Protein AF-A0A7Y2AI64-F1 (afdb_monomer_lite)

Radius of gyration: 25.03 Å; chains: 1; bounding box: 65×33×86 Å

Structure (mmCIF, N/CA/C/O backbone):
data_AF-A0A7Y2AI64-F1
#
_entry.id   AF-A0A7Y2AI64-F1
#
loop_
_atom_site.group_PDB
_atom_site.id
_atom_site.type_symbol
_atom_site.label_atom_id
_atom_site.label_alt_id
_atom_site.label_comp_id
_atom_site.label_asym_id
_atom_site.label_entity_id
_atom_site.label_seq_id
_atom_site.pdbx_PDB_ins_code
_atom_site.Cartn_x
_atom_site.Cartn_y
_atom_site.Cartn_z
_atom_site.occupancy
_atom_site.B_iso_or_equiv
_atom_site.auth_seq_id
_atom_site.auth_comp_id
_atom_site.auth_asym_id
_atom_site.auth_atom_id
_atom_site.pdbx_PDB_model_num
ATOM 1 N N . SER A 1 1 ? -34.307 -9.476 59.388 1.00 52.28 1 SER A N 1
ATOM 2 C CA . SER A 1 1 ? -35.020 -10.321 58.412 1.00 52.28 1 SER A CA 1
ATOM 3 C C . SER A 1 1 ? -34.122 -10.498 57.202 1.00 52.28 1 SER A C 1
ATOM 5 O O . SER A 1 1 ? -33.749 -9.512 56.581 1.00 52.28 1 SER A O 1
ATOM 7 N N . SER A 1 2 ? -33.684 -11.724 56.915 1.00 60.84 2 SER A N 1
ATOM 8 C CA . SER A 1 2 ? -32.942 -12.027 55.689 1.00 60.84 2 SER A CA 1
ATOM 9 C C . SER A 1 2 ? -33.919 -12.010 54.517 1.00 60.84 2 SER A C 1
ATOM 11 O O . SER A 1 2 ? -34.885 -12.768 54.498 1.00 60.84 2 SER A O 1
ATOM 13 N N . PHE A 1 3 ? -33.705 -11.104 53.568 1.00 72.00 3 PHE A N 1
ATOM 14 C CA . PHE A 1 3 ? -34.471 -11.072 52.328 1.00 72.00 3 PHE A CA 1
ATOM 15 C C . PHE A 1 3 ? -34.161 -12.346 51.529 1.00 72.00 3 PHE A C 1
ATOM 17 O O . PHE A 1 3 ? -33.014 -12.562 51.140 1.00 72.00 3 PHE A O 1
ATOM 24 N N . GLN A 1 4 ? -35.164 -13.203 51.328 1.00 75.50 4 GLN A N 1
ATOM 25 C CA . GLN A 1 4 ? -35.082 -14.332 50.404 1.00 75.50 4 GLN A CA 1
ATOM 26 C C . GLN A 1 4 ? -35.799 -13.933 49.111 1.00 75.50 4 GLN A C 1
ATOM 28 O O . GLN A 1 4 ? -37.019 -13.760 49.133 1.00 75.50 4 GLN A O 1
ATOM 33 N N . PRO A 1 5 ? -35.066 -13.720 48.006 1.00 70.81 5 PRO A N 1
ATOM 34 C CA . PRO A 1 5 ? -35.685 -13.405 46.728 1.00 70.81 5 PRO A CA 1
ATOM 35 C C . PRO A 1 5 ? -36.565 -14.570 46.268 1.00 70.81 5 PRO A C 1
ATOM 37 O O . PRO A 1 5 ? -36.214 -15.737 46.442 1.00 70.81 5 PRO A O 1
ATOM 40 N N . THR A 1 6 ? -37.706 -14.247 45.667 1.00 82.25 6 THR A N 1
ATOM 41 C CA . THR A 1 6 ? -38.584 -15.219 45.013 1.00 82.25 6 THR A CA 1
ATOM 42 C C . THR A 1 6 ? -37.846 -15.927 43.873 1.00 82.25 6 THR A C 1
ATOM 44 O O . THR A 1 6 ? -37.077 -15.301 43.143 1.00 82.25 6 THR A O 1
ATOM 47 N N .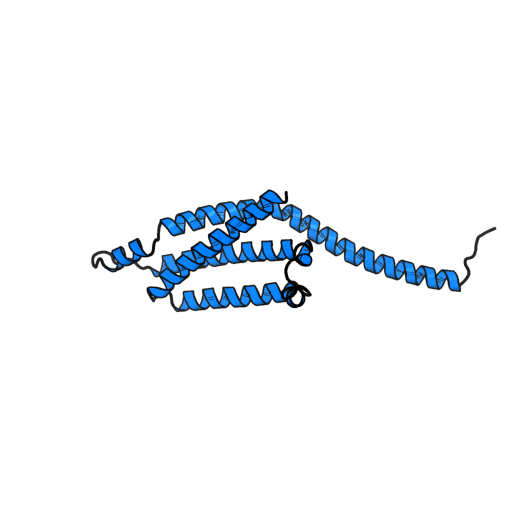 GLU A 1 7 ? -38.101 -17.227 43.700 1.00 78.81 7 GLU A N 1
ATOM 48 C CA . GLU A 1 7 ? -37.498 -18.064 42.643 1.00 78.81 7 GLU A CA 1
ATOM 49 C C . GLU A 1 7 ? -37.614 -17.414 41.255 1.00 78.81 7 GLU A C 1
ATOM 51 O O . GLU A 1 7 ? -36.631 -17.310 40.530 1.00 78.81 7 GLU A O 1
ATOM 56 N N . GLU A 1 8 ? -38.777 -16.844 40.937 1.00 79.25 8 GLU A N 1
ATOM 57 C CA . GLU A 1 8 ? -39.040 -16.168 39.663 1.00 79.25 8 GLU A CA 1
ATOM 58 C C . GLU A 1 8 ? -38.156 -14.924 39.439 1.00 79.25 8 GLU A C 1
ATOM 60 O O . GLU A 1 8 ? -37.674 -14.671 38.331 1.00 79.25 8 GLU A O 1
ATOM 65 N N . PHE A 1 9 ? -37.875 -14.168 40.506 1.00 80.31 9 PHE A N 1
ATOM 66 C CA . PHE A 1 9 ? -36.964 -13.024 40.458 1.00 80.31 9 PHE A CA 1
ATOM 67 C C . PHE A 1 9 ? -35.518 -13.479 40.241 1.00 80.31 9 PHE A C 1
ATOM 69 O O . PHE A 1 9 ? -34.776 -12.857 39.480 1.00 80.31 9 PHE A O 1
ATOM 76 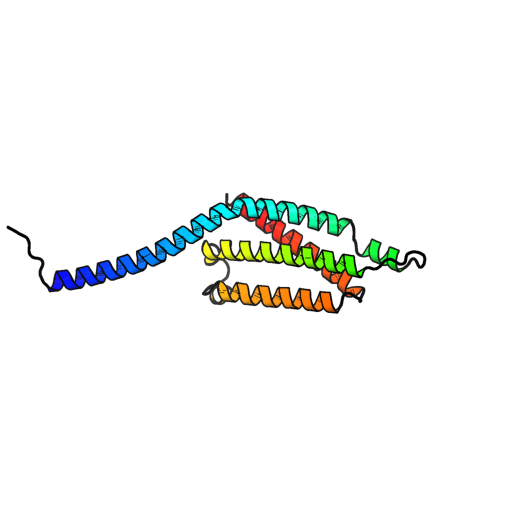N N . ARG A 1 10 ? -35.123 -14.590 40.870 1.00 79.00 10 ARG A N 1
ATOM 77 C CA . ARG A 1 10 ? -33.787 -15.169 40.728 1.00 79.00 10 ARG A CA 1
ATOM 78 C C . ARG A 1 10 ? -33.532 -15.650 39.298 1.00 79.00 10 ARG A C 1
ATOM 80 O O . ARG A 1 10 ? -32.498 -15.301 38.736 1.00 79.00 10 ARG A O 1
ATOM 87 N N . THR A 1 11 ? -34.483 -16.351 38.678 1.00 80.12 11 THR A N 1
ATOM 88 C CA . THR A 1 11 ? -34.332 -16.833 37.294 1.00 80.12 11 THR A CA 1
ATOM 89 C C . THR A 1 11 ? -34.221 -15.676 36.295 1.00 80.12 11 THR A C 1
ATOM 91 O O . THR A 1 11 ? -33.352 -15.685 35.423 1.00 80.12 11 THR A O 1
ATOM 94 N N . GLN A 1 12 ? -35.047 -14.632 36.441 1.00 81.00 12 GLN A N 1
ATOM 95 C CA . GLN A 1 12 ? -34.966 -13.450 35.574 1.00 81.00 12 GLN A CA 1
ATOM 96 C C . GLN A 1 12 ? -33.673 -12.653 35.785 1.00 81.00 12 GLN A C 1
ATOM 98 O O . GLN A 1 12 ? -33.100 -12.138 34.820 1.00 81.00 12 GLN A O 1
ATOM 103 N N . ALA A 1 13 ? -33.196 -12.545 37.027 1.00 81.50 13 ALA A N 1
ATOM 104 C CA . ALA A 1 13 ? -31.937 -11.880 37.336 1.00 81.50 13 ALA A CA 1
ATOM 105 C C . ALA A 1 13 ? -30.742 -12.641 36.746 1.00 81.50 13 ALA A C 1
ATOM 107 O O . ALA A 1 13 ? -29.902 -12.023 36.096 1.00 81.50 13 ALA A O 1
ATOM 108 N N . GLU A 1 14 ? -30.694 -13.968 36.888 1.00 84.81 14 GLU A N 1
ATOM 109 C CA . GLU A 1 14 ? -29.652 -14.818 36.296 1.00 84.81 14 GLU A CA 1
ATOM 110 C C . GLU A 1 14 ? -29.639 -14.703 34.761 1.00 84.81 14 GLU A C 1
ATOM 112 O O . GLU A 1 14 ? -28.575 -14.541 34.162 1.00 84.81 14 GLU A O 1
ATOM 117 N N . GLN A 1 15 ? -30.809 -14.663 34.115 1.00 85.31 15 GLN A N 1
ATOM 118 C CA . GLN A 1 15 ? -30.911 -14.486 32.663 1.00 85.31 15 GLN A CA 1
ATOM 119 C C . GLN A 1 15 ? -30.456 -13.089 32.197 1.00 85.31 15 GLN A C 1
ATOM 121 O O . GLN A 1 15 ? -29.762 -12.955 31.180 1.00 85.31 15 GLN A O 1
ATOM 126 N N . ARG A 1 16 ? -30.803 -12.031 32.945 1.00 79.62 16 ARG A N 1
ATOM 127 C CA . ARG A 1 16 ? -30.361 -10.657 32.647 1.00 79.62 16 ARG A CA 1
ATOM 128 C C . ARG A 1 16 ? -28.864 -10.482 32.875 1.00 79.62 16 ARG A C 1
ATOM 130 O O . ARG A 1 16 ? -28.198 -9.907 32.020 1.00 79.62 16 ARG A O 1
ATOM 137 N N . ILE A 1 17 ? -28.325 -11.009 33.973 1.00 85.00 17 ILE A N 1
ATOM 138 C CA . ILE A 1 17 ? -26.886 -10.985 34.268 1.00 85.00 17 ILE A CA 1
ATOM 139 C C . ILE A 1 17 ? -26.121 -11.801 33.223 1.00 85.00 17 ILE A C 1
ATOM 141 O O . ILE A 1 17 ? -25.088 -11.344 32.748 1.00 85.00 17 ILE A O 1
ATOM 145 N N . GLY A 1 18 ? -26.647 -12.954 32.796 1.00 79.75 18 GLY A N 1
ATOM 146 C CA . GLY A 1 18 ? -26.074 -13.749 31.708 1.00 79.75 18 GLY A CA 1
ATOM 147 C C . GLY A 1 18 ? -25.994 -12.966 30.397 1.00 79.75 18 GLY A C 1
ATOM 148 O O . GLY A 1 18 ? -24.938 -12.919 29.765 1.00 79.75 18 GLY A O 1
ATOM 149 N N . THR A 1 19 ? -27.075 -12.269 30.033 1.00 79.69 19 THR A N 1
ATOM 150 C CA . THR A 1 19 ? -27.096 -11.382 28.858 1.00 79.69 19 THR A CA 1
ATOM 151 C C . THR A 1 19 ? -26.070 -10.253 28.997 1.00 79.69 19 THR A C 1
ATOM 153 O O . THR A 1 19 ? -25.256 -10.055 28.097 1.00 79.69 19 THR A O 1
ATOM 156 N N . ILE A 1 20 ? -26.045 -9.553 30.135 1.00 78.69 20 ILE A N 1
ATOM 157 C CA . ILE A 1 20 ? -25.114 -8.442 30.390 1.00 78.69 20 ILE A CA 1
ATOM 158 C C . ILE A 1 20 ? -23.658 -8.917 30.353 1.00 78.69 20 ILE A C 1
ATOM 160 O O . ILE A 1 20 ? -22.837 -8.282 29.698 1.00 78.69 20 ILE A O 1
ATOM 164 N N . ASN A 1 21 ? -23.337 -10.054 30.974 1.00 79.94 21 ASN A N 1
ATOM 165 C CA . ASN A 1 21 ? -21.993 -10.631 30.935 1.00 79.94 21 ASN A CA 1
ATOM 166 C C . ASN A 1 21 ? -21.592 -11.028 29.514 1.00 79.94 21 ASN A C 1
ATOM 168 O O . ASN A 1 21 ? -20.474 -10.736 29.104 1.00 79.94 21 ASN A O 1
ATOM 172 N N . SER A 1 22 ? -22.493 -11.643 28.740 1.00 75.62 22 SER A N 1
ATOM 173 C CA . SER A 1 22 ? -22.199 -12.008 27.347 1.00 75.62 22 SER A CA 1
ATOM 174 C C . SER A 1 22 ? -21.889 -10.781 26.480 1.00 75.62 22 SER A C 1
ATOM 176 O O . SER A 1 22 ? -20.976 -10.817 25.655 1.00 75.62 22 SER A O 1
ATOM 178 N N . VAL A 1 23 ? -22.582 -9.664 26.726 1.00 73.62 23 VAL A N 1
ATOM 179 C CA . VAL A 1 23 ? -22.335 -8.386 26.051 1.00 73.62 23 VAL A CA 1
ATOM 180 C C . VAL A 1 23 ? -21.044 -7.738 26.553 1.00 73.62 23 VAL A C 1
ATOM 182 O O . VAL A 1 23 ? -20.269 -7.258 25.732 1.00 73.62 23 VAL A O 1
ATOM 185 N N . SER A 1 24 ? -20.771 -7.760 27.862 1.00 72.00 24 SER A N 1
ATOM 186 C CA . SER A 1 24 ? -19.543 -7.205 28.448 1.00 72.00 24 SER A CA 1
ATOM 187 C C . SER A 1 24 ? -18.304 -7.925 27.929 1.00 72.00 24 SER A C 1
ATOM 189 O O . SER A 1 24 ? -17.404 -7.274 27.421 1.00 72.00 24 SER A O 1
ATOM 191 N N . VAL A 1 25 ? -18.294 -9.262 27.942 1.00 74.62 25 VAL A N 1
ATOM 192 C CA . VAL A 1 25 ? -17.173 -10.071 27.431 1.00 74.62 25 VAL A CA 1
ATOM 193 C C . VAL A 1 25 ? -16.934 -9.804 25.941 1.00 74.62 25 VAL A C 1
ATOM 195 O O . VAL A 1 25 ? -15.793 -9.633 25.508 1.00 74.62 25 VAL A O 1
ATOM 198 N N . ALA A 1 26 ? -18.006 -9.707 25.146 1.00 69.69 26 ALA A N 1
ATOM 199 C CA . ALA A 1 26 ? -17.895 -9.335 23.739 1.00 69.69 26 ALA A CA 1
ATOM 200 C C . ALA A 1 26 ? -17.352 -7.906 23.564 1.00 69.69 26 ALA A C 1
ATOM 202 O O . ALA A 1 26 ? -16.573 -7.655 22.643 1.00 69.69 26 ALA A O 1
ATOM 203 N N . ASN A 1 27 ? -17.719 -6.974 24.442 1.00 71.75 27 ASN A N 1
ATOM 204 C CA . ASN A 1 27 ? -17.255 -5.593 24.381 1.00 71.75 27 ASN A CA 1
ATOM 205 C C . ASN A 1 27 ? -15.792 -5.451 24.830 1.00 71.75 27 ASN A C 1
ATOM 207 O O . ASN A 1 27 ? -15.019 -4.776 24.159 1.00 71.75 27 ASN A O 1
ATOM 211 N N . ASP A 1 28 ? -15.372 -6.156 25.878 1.00 70.56 28 ASP A N 1
ATOM 212 C CA . ASP A 1 28 ? -13.996 -6.154 26.387 1.00 70.56 28 ASP A CA 1
ATOM 213 C C . ASP A 1 28 ? -13.004 -6.670 25.333 1.00 70.56 28 ASP A C 1
ATOM 215 O O . ASP A 1 28 ? -11.910 -6.120 25.157 1.00 70.56 28 ASP A O 1
ATOM 219 N N . SER A 1 29 ? -13.410 -7.678 24.549 1.00 69.00 29 SER A N 1
ATOM 220 C CA . SER A 1 29 ? -12.620 -8.167 23.409 1.00 69.00 29 SER A CA 1
ATOM 221 C C . SER A 1 29 ? -12.451 -7.114 22.300 1.00 69.00 29 SER A C 1
ATOM 223 O O . SER A 1 29 ? -11.390 -7.024 21.685 1.00 69.00 29 SER A O 1
ATOM 225 N N . LYS A 1 30 ? -13.457 -6.256 22.081 1.00 64.75 30 LYS A N 1
ATOM 226 C CA . LYS A 1 30 ? -13.391 -5.148 21.113 1.00 64.75 30 LYS A CA 1
ATOM 227 C C . LYS A 1 30 ? -12.564 -3.979 21.642 1.00 64.75 30 LYS A C 1
ATOM 229 O O . LYS A 1 30 ? -11.768 -3.410 20.902 1.00 64.75 30 LYS A O 1
ATOM 234 N N . VAL A 1 31 ? -12.714 -3.643 22.922 1.00 67.56 31 VAL A N 1
ATOM 235 C CA . VAL A 1 31 ? -11.961 -2.566 23.580 1.00 67.56 31 VAL A CA 1
ATOM 236 C C . VAL A 1 31 ? -10.469 -2.890 23.601 1.00 67.56 31 VAL A C 1
ATOM 238 O O . VAL A 1 31 ? -9.654 -2.054 23.221 1.00 67.56 31 VAL A O 1
ATOM 241 N N . SER A 1 32 ? -10.095 -4.115 23.971 1.00 68.81 32 SER A N 1
ATOM 242 C CA . SER A 1 32 ? -8.691 -4.549 23.961 1.00 68.81 32 SER A CA 1
ATOM 243 C C . SER A 1 32 ? -8.079 -4.569 22.553 1.00 68.81 32 SER A C 1
ATOM 245 O O . SER A 1 32 ? -6.939 -4.130 22.385 1.00 68.81 32 SER A O 1
ATOM 247 N N . ALA A 1 33 ? -8.834 -4.995 21.533 1.00 61.72 33 ALA A N 1
ATOM 248 C CA . ALA A 1 33 ? -8.405 -4.919 20.135 1.00 61.72 33 ALA A CA 1
ATOM 249 C C . ALA A 1 33 ? -8.192 -3.466 19.668 1.00 61.72 33 ALA A C 1
ATOM 251 O O . ALA A 1 33 ? -7.183 -3.170 19.026 1.00 61.72 33 ALA A O 1
ATOM 252 N N . ASN A 1 34 ? -9.084 -2.549 20.052 1.00 66.50 34 ASN A N 1
ATOM 253 C CA . ASN A 1 34 ? -8.968 -1.127 19.723 1.00 66.50 34 ASN A CA 1
ATOM 254 C C . ASN A 1 34 ? -7.760 -0.466 20.400 1.00 66.50 34 ASN A C 1
ATOM 256 O O . ASN A 1 34 ? -7.022 0.261 19.742 1.00 66.50 34 ASN A O 1
ATOM 260 N N . LEU A 1 35 ? -7.496 -0.766 21.675 1.00 71.50 35 LEU A N 1
ATOM 261 C CA . LEU A 1 35 ? -6.322 -0.240 22.386 1.00 71.50 35 LEU A CA 1
ATOM 262 C C . LEU A 1 35 ? -5.004 -0.714 21.757 1.00 71.50 35 LEU A C 1
ATOM 264 O O . LEU A 1 35 ? -4.021 0.030 21.707 1.00 71.50 35 LEU A O 1
ATOM 268 N N . LEU A 1 36 ? -4.965 -1.957 21.268 1.00 69.56 36 LEU A N 1
ATOM 269 C CA . LEU A 1 36 ? -3.809 -2.473 20.540 1.00 69.56 36 LEU A CA 1
ATOM 270 C C . LEU A 1 36 ? -3.656 -1.780 19.177 1.00 69.56 36 LEU A C 1
ATOM 272 O O . LEU A 1 36 ? -2.541 -1.424 18.798 1.00 69.56 36 LEU A O 1
ATOM 276 N N . ALA A 1 37 ? -4.763 -1.537 18.469 1.00 67.25 37 ALA A N 1
ATOM 277 C CA . ALA A 1 37 ? -4.766 -0.804 17.206 1.00 67.25 37 ALA A CA 1
ATOM 278 C C . ALA A 1 37 ? -4.295 0.652 17.375 1.00 67.25 37 ALA A C 1
ATOM 280 O O . ALA A 1 37 ? -3.463 1.106 16.592 1.00 67.25 37 ALA A O 1
ATOM 281 N N . GLU A 1 38 ? -4.736 1.357 18.422 1.00 71.56 38 GLU A N 1
ATOM 282 C CA . GLU A 1 38 ? -4.275 2.716 18.748 1.00 71.56 38 GLU A CA 1
ATOM 283 C C . GLU A 1 38 ? -2.771 2.762 19.030 1.00 71.56 38 GLU A C 1
ATOM 285 O O . GLU A 1 38 ? -2.059 3.607 18.487 1.00 71.56 38 GLU A O 1
ATOM 290 N N . ARG A 1 39 ? -2.251 1.812 19.819 1.00 76.25 39 ARG A N 1
ATOM 291 C CA . ARG A 1 39 ? -0.806 1.726 20.097 1.00 76.25 39 ARG A CA 1
ATOM 292 C C . ARG A 1 39 ? 0.021 1.459 18.843 1.00 76.25 39 ARG A C 1
ATOM 294 O O . ARG A 1 39 ? 1.157 1.919 18.752 1.00 76.25 39 ARG A O 1
ATOM 301 N N . LEU A 1 40 ? -0.531 0.711 17.890 1.00 76.56 40 LEU A N 1
ATOM 302 C CA . LEU A 1 40 ? 0.135 0.392 16.631 1.00 76.56 40 LEU A CA 1
ATOM 303 C C . LEU A 1 40 ? -0.047 1.476 15.561 1.00 76.56 40 LEU A C 1
ATOM 305 O O . LEU A 1 40 ? 0.747 1.516 14.625 1.00 76.56 40 LEU A O 1
ATOM 309 N N . ALA A 1 41 ? -1.020 2.378 15.696 1.00 76.50 41 ALA A N 1
ATOM 310 C CA . ALA A 1 41 ? -1.291 3.419 14.706 1.00 76.50 41 ALA A CA 1
ATOM 311 C C . ALA A 1 41 ? -0.097 4.369 14.511 1.00 76.50 41 ALA A C 1
ATOM 313 O O . ALA A 1 41 ? 0.305 4.647 13.380 1.00 76.50 41 ALA A O 1
ATOM 314 N N . TYR A 1 42 ? 0.540 4.812 15.599 1.00 79.50 42 TYR A N 1
ATOM 315 C CA . TYR A 1 42 ? 1.696 5.711 15.521 1.00 79.50 42 TYR A CA 1
ATOM 316 C C . TYR A 1 42 ? 2.917 5.109 14.786 1.00 79.50 42 TYR A C 1
ATOM 318 O O . TYR A 1 42 ? 3.357 5.689 13.792 1.00 79.50 42 TYR A O 1
ATOM 326 N N . PRO A 1 43 ? 3.474 3.943 15.176 1.00 85.06 43 PRO A N 1
ATOM 327 C CA . PRO A 1 43 ? 4.606 3.366 14.445 1.00 85.06 43 PRO A CA 1
ATOM 328 C C . PRO A 1 43 ? 4.240 2.995 13.001 1.00 85.06 43 PRO A C 1
ATOM 330 O O . PRO A 1 43 ? 5.076 3.092 12.102 1.00 85.06 43 PRO A O 1
ATOM 333 N N . MET A 1 44 ? 2.985 2.617 12.756 1.00 84.00 44 MET A N 1
ATOM 334 C CA . MET A 1 44 ? 2.487 2.299 11.423 1.00 84.00 44 MET A CA 1
ATOM 335 C C . MET A 1 44 ? 2.437 3.536 10.516 1.00 84.00 44 MET A C 1
ATOM 337 O O . MET A 1 44 ? 2.908 3.471 9.382 1.00 84.00 44 MET A O 1
ATOM 341 N N . THR A 1 45 ? 1.935 4.674 11.001 1.00 84.25 45 THR A N 1
ATOM 342 C CA . THR A 1 45 ? 1.907 5.937 10.237 1.00 84.25 45 THR A CA 1
ATOM 343 C C . THR A 1 45 ? 3.310 6.439 9.907 1.00 84.25 45 THR A C 1
ATOM 345 O O . THR A 1 45 ? 3.567 6.794 8.757 1.00 84.25 45 THR A O 1
ATOM 348 N N . MET A 1 46 ? 4.249 6.373 10.860 1.00 86.88 46 MET A N 1
ATOM 349 C CA . MET A 1 46 ? 5.670 6.646 10.608 1.00 86.88 46 MET A CA 1
ATOM 350 C C . MET A 1 46 ? 6.235 5.740 9.510 1.00 86.88 46 MET A C 1
ATOM 352 O O . MET A 1 46 ? 6.874 6.223 8.573 1.00 86.88 46 MET A O 1
ATOM 356 N N . PHE A 1 47 ? 5.970 4.435 9.591 1.00 88.69 47 PHE A N 1
ATOM 357 C CA . PHE A 1 47 ? 6.405 3.479 8.578 1.00 88.69 47 PHE A CA 1
ATOM 358 C C . PHE A 1 47 ? 5.826 3.802 7.194 1.00 88.69 47 PHE A C 1
ATOM 360 O O . PHE A 1 47 ? 6.569 3.854 6.215 1.00 88.69 47 PHE A O 1
ATOM 367 N N . ALA A 1 48 ? 4.524 4.080 7.103 1.00 86.00 48 ALA A N 1
ATOM 368 C CA . ALA A 1 48 ? 3.882 4.444 5.844 1.00 86.00 48 ALA A CA 1
ATOM 369 C C . ALA A 1 48 ? 4.427 5.758 5.270 1.00 86.00 48 ALA A C 1
ATOM 371 O O . ALA A 1 48 ? 4.608 5.854 4.059 1.00 86.00 48 ALA A O 1
ATOM 372 N N . MET A 1 49 ? 4.752 6.744 6.110 1.00 87.62 49 MET A N 1
ATOM 373 C CA . MET A 1 49 ? 5.371 7.993 5.663 1.00 87.62 49 MET A CA 1
ATOM 374 C C . MET A 1 49 ? 6.750 7.744 5.037 1.00 87.62 49 MET A C 1
ATOM 376 O O . MET A 1 49 ? 7.019 8.216 3.932 1.00 87.62 49 MET A O 1
ATOM 380 N N . VAL A 1 50 ? 7.602 6.949 5.695 1.00 91.62 50 VAL A N 1
ATOM 381 C CA . VAL A 1 50 ? 8.911 6.547 5.148 1.00 91.62 50 VAL A CA 1
ATOM 382 C C . VAL A 1 50 ? 8.739 5.778 3.837 1.00 91.62 50 VAL A C 1
ATOM 384 O O . VAL A 1 50 ? 9.442 6.047 2.862 1.00 91.62 50 VAL A O 1
ATOM 387 N N . LEU A 1 51 ? 7.775 4.857 3.791 1.00 89.12 51 LEU A N 1
ATOM 388 C CA . LEU A 1 51 ? 7.489 4.050 2.611 1.00 89.12 51 LEU A CA 1
ATOM 389 C C . LEU A 1 51 ? 7.016 4.905 1.427 1.00 89.12 51 LEU A C 1
ATOM 391 O O . LEU A 1 51 ? 7.466 4.674 0.310 1.00 89.12 51 LEU A O 1
ATOM 395 N N . VAL A 1 52 ? 6.171 5.913 1.661 1.00 88.69 52 VAL A N 1
ATOM 396 C CA . VAL A 1 52 ? 5.713 6.871 0.639 1.00 88.69 52 VAL A CA 1
ATOM 397 C C . VAL A 1 52 ? 6.878 7.691 0.090 1.00 88.69 52 VAL A C 1
ATOM 399 O O . VAL A 1 52 ? 7.014 7.809 -1.126 1.00 88.69 52 VAL A O 1
ATOM 402 N N . VAL A 1 53 ? 7.752 8.216 0.955 1.00 91.12 53 VAL A N 1
ATOM 403 C CA . VAL A 1 53 ? 8.941 8.974 0.522 1.00 91.12 53 VAL A CA 1
ATOM 404 C C . VAL A 1 53 ? 9.868 8.090 -0.312 1.00 91.12 53 VAL A C 1
ATOM 406 O O . VAL A 1 53 ? 10.327 8.499 -1.381 1.00 91.12 53 VAL A O 1
ATOM 409 N N . TYR A 1 54 ? 10.103 6.856 0.137 1.00 91.75 54 TYR A N 1
ATOM 410 C CA . TYR A 1 54 ? 10.910 5.886 -0.596 1.00 91.75 54 TYR A CA 1
ATOM 411 C C . TYR A 1 54 ? 10.289 5.524 -1.951 1.00 91.75 54 TYR A C 1
ATOM 413 O O . TYR A 1 54 ? 10.979 5.546 -2.971 1.00 91.75 54 TYR A O 1
ATOM 421 N N . ALA A 1 55 ? 8.984 5.240 -1.981 1.00 88.38 55 ALA A N 1
ATOM 422 C CA . ALA A 1 55 ? 8.244 4.918 -3.196 1.00 88.38 55 ALA A CA 1
ATOM 423 C C . ALA A 1 55 ? 8.299 6.070 -4.202 1.00 88.38 55 ALA A C 1
ATOM 425 O O . ALA A 1 55 ? 8.593 5.845 -5.374 1.00 88.38 55 ALA A O 1
ATOM 426 N N . PHE A 1 56 ? 8.106 7.306 -3.741 1.00 88.69 56 PHE A N 1
ATOM 427 C CA . PHE A 1 56 ? 8.199 8.501 -4.572 1.00 88.69 56 PHE A CA 1
ATOM 428 C C . PHE A 1 56 ? 9.610 8.701 -5.146 1.00 88.69 56 PHE A C 1
ATOM 430 O O . PHE A 1 56 ? 9.768 8.929 -6.346 1.00 88.69 56 PHE A O 1
ATOM 437 N N . GLY A 1 57 ? 10.650 8.537 -4.321 1.00 88.06 57 GLY A N 1
ATOM 438 C CA . GLY A 1 57 ? 12.043 8.586 -4.776 1.00 88.06 57 GLY A CA 1
ATOM 439 C C . GLY A 1 57 ? 12.359 7.506 -5.816 1.00 88.06 57 GLY A C 1
ATOM 440 O O . GLY A 1 57 ? 12.993 7.786 -6.838 1.00 88.06 57 GLY A O 1
ATOM 441 N N . HIS A 1 58 ? 11.855 6.287 -5.609 1.00 87.56 58 HIS A N 1
ATOM 442 C CA . HIS A 1 58 ? 11.954 5.200 -6.582 1.00 87.56 58 HIS A CA 1
ATOM 443 C C . HIS A 1 58 ? 11.232 5.556 -7.894 1.00 87.56 58 HIS A C 1
ATOM 445 O O . HIS A 1 58 ? 11.765 5.321 -8.978 1.00 87.56 58 HIS A O 1
ATOM 451 N N . LEU A 1 59 ? 10.049 6.168 -7.810 1.00 86.06 59 LEU A N 1
ATOM 452 C CA . LEU A 1 59 ? 9.234 6.566 -8.957 1.00 86.06 59 LEU A CA 1
ATOM 453 C C . LEU A 1 59 ? 9.940 7.597 -9.852 1.00 86.06 59 LEU A C 1
ATOM 455 O O . LEU A 1 59 ? 9.919 7.470 -11.079 1.00 86.06 59 LEU A O 1
ATOM 459 N N . MET A 1 60 ? 10.582 8.592 -9.229 1.00 85.06 60 MET A N 1
ATOM 460 C CA . MET A 1 60 ? 11.356 9.628 -9.922 1.00 85.06 60 MET A CA 1
ATOM 461 C C . MET A 1 60 ? 12.652 9.083 -10.527 1.00 85.06 60 MET A C 1
ATOM 463 O O . MET A 1 60 ? 13.061 9.519 -11.600 1.00 85.06 60 MET A O 1
ATOM 467 N N . SER A 1 61 ? 13.288 8.120 -9.854 1.00 84.12 61 SER A N 1
ATOM 468 C CA . SER A 1 61 ? 14.549 7.519 -10.309 1.00 84.12 61 SER A CA 1
ATOM 469 C C . SER A 1 61 ? 14.374 6.596 -11.522 1.00 84.12 61 SER A C 1
ATOM 471 O O . SER A 1 61 ? 15.321 6.394 -12.280 1.00 84.12 61 SER A O 1
ATOM 473 N N . TYR A 1 62 ? 13.178 6.023 -11.699 1.00 80.06 62 TYR A N 1
ATOM 474 C CA . TYR A 1 62 ? 12.876 5.033 -12.735 1.00 80.06 62 TYR A CA 1
ATOM 475 C C . TYR A 1 62 ? 11.619 5.415 -13.521 1.00 80.06 62 TYR A C 1
ATOM 477 O O . TYR A 1 62 ? 10.630 4.681 -13.545 1.00 80.06 62 TYR A O 1
ATOM 485 N N . SER A 1 63 ? 11.651 6.582 -14.169 1.00 81.06 63 SER A N 1
ATOM 486 C CA . SER A 1 63 ? 10.537 7.026 -15.013 1.00 81.06 63 SER A CA 1
ATOM 487 C C . SER A 1 63 ? 10.438 6.216 -16.323 1.00 81.06 63 SER A C 1
ATOM 489 O O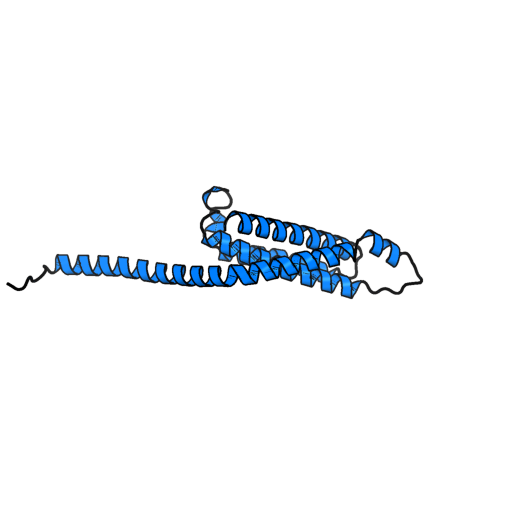 . SER A 1 63 ? 11.467 5.811 -16.877 1.00 81.06 63 SER A O 1
ATOM 491 N N . PRO A 1 64 ? 9.226 6.020 -16.882 1.00 75.00 64 PRO A N 1
ATOM 492 C CA . PRO A 1 64 ? 9.028 5.288 -18.137 1.00 75.00 64 PRO A CA 1
ATOM 493 C C . PRO A 1 64 ? 9.835 5.862 -19.305 1.00 75.00 64 PRO A C 1
ATOM 495 O O . PRO A 1 64 ? 10.387 5.107 -20.102 1.00 75.00 64 PRO A O 1
ATOM 498 N N . ASN A 1 65 ? 9.966 7.191 -19.366 1.00 75.31 65 ASN A N 1
ATOM 499 C CA . ASN A 1 65 ? 10.716 7.878 -20.417 1.00 75.31 65 ASN A CA 1
ATOM 500 C C . ASN A 1 65 ? 12.217 7.577 -20.328 1.00 75.31 65 ASN A C 1
ATOM 502 O O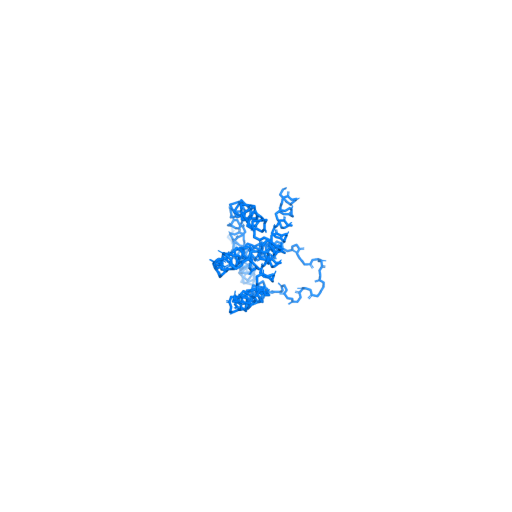 . ASN A 1 65 ? 12.846 7.282 -21.339 1.00 75.31 65 ASN A O 1
ATOM 506 N N . GLN A 1 66 ? 12.798 7.594 -19.123 1.00 73.31 66 GLN A N 1
ATOM 507 C CA . GLN A 1 66 ? 14.207 7.234 -18.926 1.00 73.31 66 GLN A CA 1
ATOM 508 C C . GLN A 1 66 ? 14.469 5.762 -19.252 1.00 73.31 66 GLN A C 1
ATOM 510 O O . GLN A 1 66 ? 15.520 5.429 -19.791 1.00 73.31 66 GLN A O 1
ATOM 515 N N . LEU A 1 67 ? 13.513 4.886 -18.945 1.00 71.00 67 LEU A N 1
ATOM 516 C CA . LEU A 1 67 ? 13.597 3.458 -19.239 1.00 71.00 67 LEU A CA 1
ATOM 517 C C . LEU A 1 67 ? 13.511 3.176 -20.742 1.00 71.00 67 LEU A C 1
ATOM 519 O O . LEU A 1 67 ? 14.321 2.409 -21.253 1.00 71.00 67 LEU A O 1
ATOM 523 N N . GLN A 1 68 ? 12.596 3.833 -21.460 1.00 73.12 68 GLN A N 1
ATOM 524 C CA . GLN A 1 68 ? 12.511 3.745 -22.922 1.00 73.12 68 GLN A CA 1
ATOM 525 C C . GLN A 1 68 ? 13.773 4.283 -23.600 1.00 73.12 68 GLN A C 1
ATOM 527 O O . GLN A 1 68 ? 14.296 3.641 -24.506 1.00 73.12 68 GLN A O 1
ATOM 532 N N . LEU A 1 69 ? 14.300 5.417 -23.130 1.00 71.62 69 LEU A N 1
ATOM 533 C CA . LEU A 1 69 ? 15.547 5.989 -23.641 1.00 71.62 69 LEU A CA 1
ATOM 534 C C . LEU A 1 69 ? 16.745 5.063 -23.397 1.00 71.62 69 LEU A C 1
ATOM 536 O O . LEU A 1 69 ? 17.575 4.899 -24.283 1.00 71.62 69 LEU A O 1
ATOM 540 N N . ARG A 1 70 ? 16.842 4.429 -22.222 1.00 67.75 70 ARG A N 1
ATOM 541 C CA . ARG A 1 70 ? 17.924 3.477 -21.915 1.00 67.75 70 ARG A CA 1
ATOM 542 C C . ARG A 1 70 ? 17.806 2.181 -22.714 1.00 67.75 70 ARG A C 1
ATOM 544 O O . ARG A 1 70 ? 18.814 1.721 -23.224 1.00 67.75 70 ARG A O 1
ATOM 551 N N . ALA A 1 71 ? 16.598 1.645 -22.881 1.00 66.38 71 ALA A N 1
ATOM 552 C CA . ALA A 1 71 ? 16.356 0.443 -23.682 1.00 66.38 71 ALA A CA 1
ATOM 553 C C . ALA A 1 71 ? 16.605 0.657 -25.188 1.00 66.38 71 ALA A C 1
ATOM 555 O O . ALA A 1 71 ? 16.892 -0.296 -25.904 1.00 66.38 71 ALA A O 1
ATOM 556 N N . ALA A 1 72 ? 16.491 1.897 -25.675 1.00 70.44 72 ALA A N 1
ATOM 557 C CA . ALA A 1 72 ? 16.787 2.252 -27.061 1.00 70.44 72 ALA A CA 1
ATOM 558 C C . ALA A 1 72 ? 18.290 2.440 -27.344 1.00 70.44 72 ALA A C 1
ATOM 560 O O . ALA A 1 72 ? 18.669 2.524 -28.510 1.00 70.44 72 ALA A O 1
ATOM 561 N N . ASN A 1 73 ? 19.140 2.518 -26.311 1.00 72.19 73 ASN A N 1
ATOM 562 C CA . ASN A 1 73 ? 20.587 2.651 -26.470 1.00 72.19 73 ASN A CA 1
ATOM 563 C C . ASN A 1 73 ? 21.255 1.263 -26.438 1.00 72.19 73 ASN A C 1
ATOM 565 O O . ASN A 1 73 ? 21.314 0.655 -25.370 1.00 72.19 73 ASN A O 1
ATOM 569 N N . PRO A 1 74 ? 21.791 0.763 -27.568 1.00 64.19 74 PRO A N 1
ATOM 570 C CA . PRO A 1 74 ? 22.368 -0.582 -27.658 1.00 64.19 74 PRO A CA 1
ATOM 571 C C . PRO A 1 74 ? 23.668 -0.768 -26.855 1.00 64.19 74 PRO A C 1
ATOM 573 O O . PRO A 1 74 ? 24.066 -1.903 -26.619 1.00 64.19 74 PRO A O 1
ATOM 576 N N . ASP A 1 75 ? 24.304 0.317 -26.401 1.00 72.75 75 ASP A N 1
ATOM 577 C CA . ASP A 1 75 ? 25.538 0.272 -25.602 1.00 72.75 75 ASP A CA 1
ATOM 578 C C . ASP A 1 75 ? 25.301 -0.065 -24.116 1.00 72.75 75 ASP A C 1
ATOM 580 O O . ASP A 1 75 ? 26.248 -0.354 -23.384 1.00 72.75 75 ASP A O 1
ATOM 584 N N . PHE A 1 76 ? 24.048 -0.030 -23.648 1.00 64.19 76 PHE A N 1
ATOM 585 C CA . PHE A 1 76 ? 23.691 -0.328 -22.262 1.00 64.19 76 PHE A CA 1
ATOM 586 C C . PHE A 1 76 ? 22.921 -1.648 -22.167 1.00 64.19 76 PHE A C 1
ATOM 588 O O . PHE A 1 76 ? 21.705 -1.685 -22.348 1.00 64.19 76 PHE A O 1
ATOM 595 N N . ASP A 1 77 ? 23.614 -2.724 -21.791 1.00 63.34 77 ASP A N 1
ATOM 596 C CA . ASP A 1 77 ? 22.984 -3.985 -21.381 1.00 63.34 77 ASP A CA 1
ATOM 597 C C . ASP A 1 77 ? 22.387 -3.824 -19.971 1.00 63.34 77 ASP A C 1
ATOM 599 O O . ASP A 1 77 ? 22.999 -4.143 -18.949 1.00 63.34 77 ASP A O 1
ATOM 603 N N . PHE A 1 78 ? 21.223 -3.175 -19.894 1.00 68.75 78 PHE A N 1
ATOM 604 C CA . PHE A 1 78 ? 20.562 -2.861 -18.631 1.00 68.75 78 PHE A CA 1
ATOM 605 C C . PHE A 1 78 ? 19.378 -3.806 -18.391 1.00 68.75 78 PHE A C 1
ATOM 607 O O . PHE A 1 78 ? 18.310 -3.646 -18.983 1.00 68.75 78 PHE A O 1
ATOM 614 N N . ASP A 1 79 ? 19.544 -4.771 -17.479 1.00 73.69 79 ASP A N 1
ATOM 615 C CA . ASP A 1 79 ? 18.461 -5.673 -17.077 1.00 73.69 79 ASP A CA 1
ATOM 616 C C . ASP A 1 79 ? 17.402 -4.924 -16.244 1.00 73.69 79 ASP A C 1
ATOM 618 O O . ASP A 1 79 ? 17.653 -4.434 -15.138 1.00 73.69 79 ASP A O 1
ATOM 622 N N . LEU A 1 80 ? 16.182 -4.849 -16.778 1.00 75.50 80 LEU A N 1
ATOM 623 C CA . LEU A 1 80 ? 15.047 -4.170 -16.156 1.00 75.50 80 LEU A CA 1
ATOM 624 C C . LEU A 1 80 ? 14.264 -5.039 -15.163 1.00 75.50 80 LEU A C 1
ATOM 626 O O . LEU A 1 80 ? 13.466 -4.513 -14.377 1.00 75.50 80 LEU A O 1
ATOM 630 N N . ARG A 1 81 ? 14.493 -6.355 -15.152 1.00 78.50 81 ARG A N 1
ATOM 631 C CA . ARG A 1 81 ? 13.836 -7.303 -14.240 1.00 78.50 81 ARG A CA 1
ATOM 632 C C . ARG A 1 81 ? 13.997 -6.942 -12.757 1.00 78.50 81 ARG A C 1
ATOM 634 O O . ARG A 1 81 ? 12.981 -6.943 -12.050 1.00 78.50 81 ARG A O 1
ATOM 641 N N . PRO A 1 82 ? 15.201 -6.605 -12.240 1.00 82.25 82 PRO A N 1
ATOM 642 C CA . PRO A 1 82 ? 15.355 -6.251 -10.829 1.00 82.25 82 PRO A CA 1
ATOM 643 C C . PRO A 1 82 ? 14.610 -4.965 -10.454 1.00 82.25 82 PRO A C 1
ATOM 645 O O . PRO A 1 82 ? 14.140 -4.849 -9.322 1.00 82.25 82 PRO A O 1
ATOM 648 N N . VAL A 1 83 ? 14.446 -4.022 -11.389 1.00 83.06 83 VAL A N 1
ATOM 649 C CA . VAL A 1 83 ? 13.707 -2.770 -11.154 1.00 83.06 83 VAL A CA 1
ATOM 650 C C . VAL A 1 83 ? 12.211 -3.045 -10.995 1.00 83.06 83 VAL A C 1
ATOM 652 O O . VAL A 1 83 ? 11.594 -2.549 -10.052 1.00 83.06 83 VAL A O 1
ATOM 655 N N . VAL A 1 84 ? 11.625 -3.891 -11.852 1.00 82.00 84 VAL A N 1
ATOM 656 C CA . VAL A 1 84 ? 10.209 -4.297 -11.722 1.00 82.00 84 VAL A CA 1
ATOM 657 C C . VAL A 1 84 ? 9.985 -5.058 -10.433 1.00 82.00 84 VAL A C 1
ATOM 659 O O . VAL A 1 84 ? 9.040 -4.758 -9.713 1.00 82.00 84 VAL A O 1
ATOM 662 N N . SER A 1 85 ? 10.871 -6.002 -10.111 1.00 84.25 85 SER A N 1
ATOM 663 C CA . SER A 1 85 ? 10.777 -6.779 -8.875 1.00 84.25 85 SER A CA 1
ATOM 664 C C . SER A 1 85 ? 10.758 -5.868 -7.642 1.00 84.25 85 SER A C 1
ATOM 666 O O . SER A 1 85 ? 9.857 -5.969 -6.814 1.00 84.25 85 SER A O 1
ATOM 668 N N . ARG A 1 86 ? 11.676 -4.891 -7.562 1.00 87.19 86 ARG A N 1
ATOM 669 C CA . ARG A 1 86 ? 11.693 -3.892 -6.477 1.00 87.19 86 ARG A CA 1
ATOM 670 C C . ARG A 1 86 ? 10.426 -3.038 -6.450 1.00 87.19 86 ARG A C 1
ATOM 672 O O . ARG A 1 86 ? 9.863 -2.834 -5.379 1.00 87.19 86 ARG A O 1
ATOM 679 N N . THR A 1 87 ? 9.946 -2.594 -7.612 1.00 85.81 87 THR A N 1
ATOM 680 C CA . THR A 1 87 ? 8.703 -1.809 -7.725 1.00 85.81 87 THR A CA 1
ATOM 681 C C . THR A 1 87 ? 7.500 -2.598 -7.208 1.00 85.81 87 THR A C 1
ATOM 683 O O . THR A 1 87 ? 6.699 -2.067 -6.443 1.00 85.81 87 THR A O 1
ATOM 686 N N . LEU A 1 88 ? 7.392 -3.880 -7.566 1.00 86.81 88 LEU A N 1
ATOM 687 C CA . LEU A 1 88 ? 6.323 -4.762 -7.099 1.00 86.81 88 LEU A CA 1
ATOM 688 C C . LEU A 1 88 ? 6.398 -5.011 -5.590 1.00 86.81 88 LEU A C 1
ATOM 690 O O . LEU A 1 88 ? 5.358 -5.043 -4.937 1.00 86.81 88 LEU A O 1
ATOM 694 N N . THR A 1 89 ? 7.599 -5.114 -5.015 1.00 88.38 89 THR A N 1
ATOM 695 C CA . THR A 1 89 ? 7.767 -5.191 -3.556 1.00 88.38 89 THR A CA 1
ATOM 696 C C . THR A 1 89 ? 7.251 -3.927 -2.867 1.00 88.38 89 THR A C 1
ATOM 698 O O . THR A 1 89 ? 6.536 -4.023 -1.873 1.00 88.38 89 THR A O 1
ATOM 701 N N . ILE A 1 90 ? 7.551 -2.740 -3.405 1.00 88.19 90 ILE A N 1
ATOM 702 C CA . ILE A 1 90 ? 7.044 -1.466 -2.867 1.00 88.19 90 ILE A CA 1
ATOM 703 C C . ILE A 1 90 ? 5.512 -1.411 -2.961 1.00 88.19 90 ILE A C 1
ATOM 705 O O . ILE A 1 90 ? 4.848 -1.085 -1.981 1.00 88.19 90 ILE A O 1
ATOM 709 N N . VAL A 1 91 ? 4.949 -1.789 -4.111 1.00 87.25 91 VAL A N 1
ATOM 710 C CA . VAL A 1 91 ? 3.497 -1.906 -4.346 1.00 87.25 91 VAL A CA 1
ATOM 711 C C . VAL A 1 91 ? 2.848 -2.847 -3.328 1.00 87.25 91 VAL A C 1
ATOM 713 O O . VAL A 1 91 ? 1.823 -2.503 -2.742 1.00 87.25 91 VAL A O 1
ATOM 716 N N . ALA A 1 92 ? 3.453 -4.007 -3.063 1.00 87.62 92 ALA A N 1
ATOM 717 C CA . ALA A 1 92 ? 2.950 -4.956 -2.075 1.00 87.62 92 ALA A CA 1
ATOM 718 C C . ALA A 1 92 ? 2.933 -4.350 -0.663 1.00 87.62 92 ALA A C 1
ATOM 720 O O . ALA A 1 92 ? 1.920 -4.434 0.028 1.00 87.62 92 ALA A O 1
ATOM 721 N N . LEU A 1 93 ? 4.018 -3.683 -0.253 1.00 88.19 93 LEU A N 1
ATOM 722 C CA . LEU A 1 93 ? 4.103 -3.027 1.055 1.00 88.19 93 LEU A CA 1
ATOM 723 C C . LEU A 1 93 ? 3.080 -1.891 1.202 1.00 88.19 93 LEU A C 1
ATOM 725 O O . LEU A 1 93 ? 2.399 -1.814 2.224 1.00 88.19 93 LEU A O 1
ATOM 729 N N . LEU A 1 94 ? 2.922 -1.046 0.176 1.00 85.94 94 LEU A N 1
ATOM 730 C CA . LEU A 1 94 ? 1.925 0.032 0.173 1.00 85.94 94 LEU A CA 1
ATOM 731 C C . LEU A 1 94 ? 0.497 -0.526 0.225 1.00 85.94 94 LEU A C 1
ATOM 733 O O . LEU A 1 94 ? -0.350 0.015 0.930 1.00 85.94 94 LEU A O 1
ATOM 737 N N . SER A 1 95 ? 0.236 -1.638 -0.467 1.00 86.00 95 SER A N 1
ATOM 738 C CA . SER A 1 95 ? -1.062 -2.315 -0.423 1.00 86.00 95 SER A CA 1
ATOM 739 C C . SER A 1 95 ? -1.359 -2.939 0.943 1.00 86.00 95 SER A C 1
ATOM 741 O O . SER A 1 95 ? -2.523 -2.962 1.342 1.00 86.00 95 SER A O 1
ATOM 743 N N . ILE A 1 96 ? -0.350 -3.458 1.651 1.00 84.31 96 ILE A N 1
ATOM 744 C CA . ILE A 1 96 ? -0.512 -3.970 3.020 1.00 84.31 96 ILE A CA 1
ATOM 745 C C . ILE A 1 96 ? -0.837 -2.818 3.965 1.00 84.31 96 ILE A C 1
ATOM 747 O O . ILE A 1 96 ? -1.779 -2.930 4.745 1.00 84.31 96 ILE A O 1
ATOM 751 N N . ALA A 1 97 ? -0.104 -1.706 3.871 1.00 83.69 97 ALA A N 1
ATOM 752 C CA . ALA A 1 97 ? -0.413 -0.507 4.640 1.00 83.69 97 ALA A CA 1
ATOM 753 C C . ALA A 1 97 ? -1.865 -0.074 4.379 1.00 83.69 97 ALA A C 1
ATOM 755 O O . ALA A 1 97 ? -2.679 -0.057 5.291 1.00 83.69 97 ALA A O 1
ATOM 756 N N . ASP A 1 98 ? -2.255 0.137 3.125 1.00 84.31 98 ASP A N 1
ATOM 757 C CA . ASP A 1 98 ? -3.627 0.522 2.773 1.00 84.31 98 ASP A CA 1
ATOM 758 C C . ASP A 1 98 ? -4.699 -0.463 3.299 1.00 84.31 98 ASP A C 1
ATOM 760 O O . ASP A 1 98 ? -5.768 -0.043 3.754 1.00 84.31 98 ASP A O 1
ATOM 764 N N . LEU A 1 99 ? -4.416 -1.771 3.323 1.00 79.19 99 LEU A N 1
ATOM 765 C CA . LEU A 1 99 ? -5.300 -2.772 3.928 1.00 79.19 99 LEU A CA 1
ATOM 766 C C . LEU A 1 99 ? -5.453 -2.580 5.443 1.00 79.19 99 LEU A C 1
ATOM 768 O O . LEU A 1 99 ? -6.574 -2.645 5.949 1.00 79.19 99 LEU A O 1
ATOM 772 N N . ILE A 1 100 ? -4.359 -2.324 6.162 1.00 79.94 100 ILE A N 1
ATOM 773 C CA . ILE A 1 100 ? -4.407 -2.100 7.610 1.00 79.94 100 ILE A CA 1
ATOM 774 C C . ILE A 1 100 ? -5.242 -0.852 7.928 1.00 79.94 100 ILE A C 1
ATOM 776 O O . ILE A 1 100 ? -6.108 -0.907 8.800 1.00 79.94 100 ILE A O 1
ATOM 780 N N . TRP A 1 101 ? -5.073 0.241 7.179 1.00 76.75 101 TRP A N 1
ATOM 781 C CA . TRP A 1 101 ? -5.897 1.444 7.357 1.00 76.75 101 TRP A CA 1
ATOM 782 C C . TRP A 1 101 ? -7.366 1.199 7.022 1.00 76.75 101 TRP A C 1
ATOM 784 O O . TRP A 1 101 ? -8.243 1.646 7.758 1.00 76.75 101 TRP A O 1
ATOM 794 N N . THR A 1 102 ? -7.645 0.440 5.958 1.00 76.44 102 THR A N 1
ATOM 795 C CA . THR A 1 102 ? -9.016 0.035 5.613 1.00 76.44 102 THR A CA 1
ATOM 796 C C . THR A 1 102 ? -9.661 -0.724 6.780 1.00 76.44 102 THR A C 1
ATOM 798 O O . THR A 1 102 ? -10.824 -0.486 7.106 1.00 76.44 102 THR A O 1
ATOM 801 N N . LEU A 1 103 ? -8.905 -1.602 7.449 1.00 73.31 103 LEU A N 1
ATOM 802 C CA . LEU A 1 103 ? -9.393 -2.360 8.598 1.00 73.31 103 LEU A CA 1
ATOM 803 C C . LEU A 1 103 ? -9.656 -1.483 9.815 1.00 73.31 103 LEU A C 1
ATOM 805 O O . LEU A 1 103 ? -10.742 -1.568 10.388 1.00 73.31 103 LEU A O 1
ATOM 809 N N . VAL A 1 104 ? -8.710 -0.617 10.173 1.00 71.44 104 VAL A N 1
ATOM 810 C CA . VAL A 1 104 ? -8.875 0.324 11.288 1.00 71.44 104 VAL A CA 1
ATOM 811 C C . VAL A 1 104 ? -10.098 1.218 11.055 1.00 71.44 104 VAL A C 1
ATOM 813 O O . VAL A 1 104 ? -10.953 1.333 11.931 1.00 71.44 104 VAL A O 1
ATOM 816 N N . ALA A 1 105 ? -10.255 1.762 9.845 1.00 69.12 105 ALA A N 1
ATOM 817 C CA . ALA A 1 105 ? -11.404 2.592 9.488 1.00 69.12 105 ALA A CA 1
ATOM 818 C C . ALA A 1 105 ? -12.739 1.822 9.516 1.00 69.12 105 ALA A C 1
ATOM 820 O O . ALA A 1 105 ? -13.763 2.378 9.915 1.00 69.12 105 ALA A O 1
ATOM 821 N N . SER A 1 106 ? -12.742 0.538 9.132 1.00 66.31 106 SER A N 1
ATOM 822 C CA . SER A 1 106 ? -13.945 -0.304 9.196 1.00 66.31 106 SER A CA 1
ATOM 823 C C . SER A 1 106 ? -14.408 -0.573 10.635 1.00 66.31 106 SER A C 1
ATOM 825 O O . SER A 1 106 ? -15.610 -0.599 10.895 1.00 66.31 106 SER A O 1
ATOM 827 N N . GLN A 1 107 ? -13.474 -0.711 11.587 1.00 63.06 107 GLN A N 1
ATOM 828 C CA . GLN A 1 107 ? -13.784 -0.972 12.999 1.00 63.06 107 GLN A CA 1
ATOM 829 C C . GLN A 1 107 ? -14.326 0.262 13.729 1.00 63.06 107 GLN A C 1
ATOM 831 O O . GLN A 1 107 ? -15.131 0.126 14.648 1.00 63.06 107 GLN A O 1
ATOM 836 N N . GLN A 1 108 ? -13.946 1.463 13.291 1.00 59.34 108 GLN A N 1
ATOM 837 C CA . GLN A 1 108 ? -14.399 2.730 13.876 1.00 59.34 108 GLN A CA 1
ATOM 838 C C . GLN A 1 108 ? -15.826 3.133 13.453 1.00 59.34 108 GLN A C 1
ATOM 840 O O . GLN A 1 108 ? -16.307 4.190 13.847 1.00 59.34 108 GLN A O 1
ATOM 845 N N . GLY A 1 109 ? -16.527 2.329 12.640 1.00 54.69 109 GLY A N 1
ATOM 846 C CA . GLY A 1 109 ? -17.923 2.581 12.248 1.00 54.69 109 GLY A CA 1
ATOM 847 C C . GLY A 1 109 ? -18.140 3.775 11.303 1.00 54.69 109 GLY A C 1
ATOM 848 O O . GLY A 1 109 ? -19.247 3.959 10.803 1.00 54.69 109 GLY A O 1
ATOM 849 N N . SER A 1 110 ? -17.085 4.535 10.986 1.00 50.75 110 SER A N 1
ATOM 850 C CA . SER A 1 110 ? -17.113 5.747 10.151 1.00 50.75 110 SER A CA 1
ATOM 851 C C . SER A 1 110 ? -17.595 5.505 8.707 1.00 50.75 110 SER A C 1
ATOM 853 O O . SER A 1 110 ? -18.077 6.423 8.050 1.00 50.75 110 SER A O 1
ATOM 855 N N . MET A 1 111 ? -17.549 4.264 8.205 1.00 44.78 111 MET A N 1
ATOM 856 C CA . MET A 1 111 ? -18.011 3.925 6.848 1.00 44.78 111 MET A CA 1
ATOM 857 C C . MET A 1 111 ? -19.512 3.614 6.734 1.00 44.78 111 MET A C 1
ATOM 859 O O . MET A 1 111 ? -20.009 3.454 5.618 1.00 44.78 111 MET A O 1
ATOM 863 N N . ARG A 1 112 ? -20.252 3.525 7.848 1.00 49.69 112 ARG A N 1
ATOM 864 C CA . ARG A 1 112 ? -21.665 3.107 7.822 1.00 49.69 112 ARG A CA 1
ATOM 865 C C . ARG A 1 112 ? -22.600 4.172 7.227 1.00 49.69 112 ARG A C 1
ATOM 867 O O . ARG A 1 112 ? -23.673 3.819 6.751 1.00 49.69 112 ARG A O 1
ATOM 874 N N . GLU A 1 113 ? -22.182 5.439 7.196 1.00 46.88 113 GLU A N 1
ATOM 875 C CA . GLU A 1 113 ? -23.031 6.562 6.762 1.00 46.88 113 GLU A CA 1
ATOM 876 C C . GLU A 1 113 ? -22.838 7.011 5.301 1.00 46.88 113 GLU A C 1
ATOM 878 O O . GLU A 1 113 ? -23.685 7.729 4.779 1.00 46.88 113 GLU A O 1
ATOM 883 N N . LEU A 1 114 ? -21.775 6.591 4.599 1.00 50.97 114 LEU A N 1
ATOM 884 C CA . LEU A 1 114 ? -21.400 7.211 3.312 1.00 50.97 114 LEU A CA 1
ATOM 885 C C . LEU A 1 114 ? -21.707 6.397 2.046 1.00 50.97 114 LEU A C 1
ATOM 887 O O . LEU A 1 114 ? -21.601 6.949 0.951 1.00 50.97 114 LEU A O 1
ATOM 891 N N . ASN A 1 115 ? -22.081 5.114 2.132 1.00 44.81 115 ASN A N 1
ATOM 892 C CA . ASN A 1 115 ? -22.383 4.343 0.920 1.00 44.81 115 ASN A CA 1
ATOM 893 C C . ASN A 1 115 ? -23.432 3.230 1.133 1.00 44.81 115 ASN A C 1
ATOM 895 O O . ASN A 1 115 ? -23.088 2.162 1.651 1.00 44.81 115 ASN A O 1
ATOM 899 N N . PRO A 1 116 ? -24.688 3.409 0.676 1.00 49.56 116 PRO A N 1
ATOM 900 C CA . PRO A 1 116 ? -25.727 2.386 0.807 1.00 49.56 116 PRO A CA 1
ATOM 901 C C . PRO A 1 116 ? -25.396 1.093 0.038 1.00 49.56 116 PRO A C 1
ATOM 903 O O . PRO A 1 116 ? -25.801 0.020 0.480 1.00 49.56 116 PRO A O 1
ATOM 906 N N . LEU A 1 117 ? -24.582 1.156 -1.029 1.00 52.97 117 LEU A N 1
ATOM 907 C CA . LEU A 1 117 ? -24.106 -0.022 -1.775 1.00 52.97 117 LEU A CA 1
ATOM 908 C C . LEU A 1 117 ? -22.929 -0.738 -1.087 1.00 52.97 117 LEU A C 1
ATOM 910 O O . LEU A 1 117 ? -22.723 -1.929 -1.296 1.00 52.97 117 LEU A O 1
ATOM 914 N N . GLY A 1 118 ? -22.164 -0.026 -0.252 1.00 46.88 118 GLY A N 1
ATOM 915 C CA . GLY A 1 118 ? -21.055 -0.591 0.524 1.00 46.88 118 GLY A CA 1
ATOM 916 C C . GLY A 1 118 ? -21.499 -1.281 1.814 1.00 46.88 118 GLY A C 1
ATOM 917 O O . GLY A 1 118 ? -20.770 -2.124 2.329 1.00 46.88 118 GLY A O 1
ATOM 918 N N . SER A 1 119 ? -22.699 -0.968 2.315 1.00 47.97 119 SER A N 1
ATOM 919 C CA . SER A 1 119 ? -23.218 -1.513 3.578 1.00 47.97 119 SER A CA 1
ATOM 920 C C . SER A 1 119 ? -23.299 -3.045 3.586 1.00 47.97 119 SER A C 1
ATOM 922 O O . SER A 1 119 ? -22.896 -3.666 4.563 1.00 47.97 119 SER A O 1
ATOM 924 N N . GLN A 1 120 ? -23.693 -3.659 2.465 1.00 55.34 120 GLN A N 1
ATOM 925 C CA . GLN A 1 120 ? -23.801 -5.118 2.331 1.00 55.34 120 GLN A CA 1
ATOM 926 C C . GLN A 1 120 ? -22.441 -5.830 2.276 1.00 55.34 120 GLN A C 1
ATOM 928 O O . GLN A 1 120 ? -22.343 -7.000 2.635 1.00 55.34 120 GLN A O 1
ATOM 933 N N . LEU A 1 121 ? -21.379 -5.141 1.841 1.00 51.44 121 LEU A N 1
ATOM 934 C CA . LEU A 1 121 ? -20.020 -5.696 1.807 1.00 51.44 121 LEU A CA 1
ATOM 935 C C . LEU A 1 121 ? -19.258 -5.443 3.123 1.00 51.44 121 LEU A C 1
ATOM 937 O O . LEU A 1 121 ? -18.291 -6.140 3.421 1.00 51.44 121 LEU A O 1
ATOM 941 N N . ILE A 1 122 ? -19.704 -4.460 3.913 1.00 52.88 122 ILE A N 1
ATOM 942 C CA . ILE A 1 122 ? -19.139 -4.057 5.211 1.00 52.88 122 ILE A CA 1
ATOM 943 C C . ILE A 1 122 ? -19.650 -4.920 6.376 1.00 52.88 122 ILE A C 1
ATOM 945 O O . ILE A 1 122 ? -18.998 -4.944 7.420 1.00 52.88 122 ILE A O 1
ATOM 949 N N . ASP A 1 123 ? -20.742 -5.678 6.210 1.00 59.31 123 ASP A N 1
ATOM 950 C CA . ASP A 1 123 ? -21.285 -6.553 7.267 1.00 59.31 123 ASP A CA 1
ATOM 951 C C . ASP A 1 123 ? -20.249 -7.541 7.823 1.00 59.31 123 ASP A C 1
ATOM 953 O O . ASP A 1 123 ? -20.333 -7.947 8.985 1.00 59.31 123 ASP A O 1
ATOM 957 N N . ASN A 1 124 ? -19.228 -7.889 7.031 1.00 63.06 124 ASN A N 1
ATOM 958 C CA . ASN A 1 124 ? -18.073 -8.607 7.539 1.00 63.06 124 ASN A CA 1
ATOM 959 C C . ASN A 1 124 ? -16.755 -8.028 6.983 1.00 63.06 124 ASN A C 1
ATOM 961 O O . ASN A 1 124 ? -16.464 -8.210 5.794 1.00 63.06 124 ASN A O 1
ATOM 965 N N . PRO A 1 125 ? -15.904 -7.400 7.822 1.00 68.19 125 PRO A N 1
ATOM 966 C CA . PRO A 1 125 ? -14.614 -6.853 7.394 1.00 68.19 125 PRO A CA 1
ATOM 967 C C . PRO A 1 125 ? -13.697 -7.912 6.761 1.00 68.19 125 PRO A C 1
ATOM 969 O O . PRO A 1 125 ? -12.815 -7.571 5.976 1.00 68.19 125 PRO A O 1
ATOM 972 N N . VAL A 1 126 ? -13.934 -9.204 7.023 1.00 69.75 126 VAL A N 1
ATOM 973 C CA . VAL A 1 126 ? -13.198 -10.318 6.411 1.00 69.75 126 VAL A CA 1
ATOM 974 C C . VAL A 1 126 ? -13.392 -10.386 4.891 1.00 69.75 126 VAL A C 1
ATOM 976 O O . VAL A 1 126 ? -12.420 -10.635 4.178 1.00 69.75 126 VAL A O 1
ATOM 979 N N . TYR A 1 127 ? -14.590 -10.115 4.356 1.00 72.75 127 TYR A N 1
ATOM 980 C CA . TYR A 1 127 ? -14.809 -10.159 2.901 1.00 72.75 127 TYR A CA 1
ATOM 981 C C . TYR A 1 127 ? -14.033 -9.063 2.171 1.00 72.75 127 TYR A C 1
ATOM 983 O O . TYR A 1 127 ? -13.483 -9.312 1.098 1.00 72.75 127 TYR A O 1
ATOM 991 N N . LEU A 1 128 ? -13.919 -7.879 2.777 1.00 72.12 128 LEU A N 1
ATOM 992 C CA . LEU A 1 128 ? -13.110 -6.783 2.244 1.00 72.12 128 LEU A CA 1
ATOM 993 C C . LEU A 1 128 ? -11.623 -7.148 2.210 1.00 72.12 128 LEU A C 1
ATOM 995 O O . LEU A 1 128 ? -10.956 -6.873 1.211 1.00 72.12 128 LEU A O 1
ATOM 999 N N . ILE A 1 129 ? -11.114 -7.812 3.256 1.00 77.44 129 ILE A N 1
ATOM 1000 C CA . ILE A 1 129 ? -9.733 -8.315 3.280 1.00 77.44 129 ILE A CA 1
ATOM 1001 C C . ILE A 1 129 ? -9.517 -9.313 2.149 1.00 77.44 129 ILE A C 1
ATOM 1003 O O . ILE A 1 129 ? -8.593 -9.147 1.354 1.00 77.44 129 ILE A O 1
ATOM 1007 N N . VAL A 1 130 ? -10.361 -10.343 2.065 1.00 79.06 130 VAL A N 1
ATOM 1008 C CA . VAL A 1 130 ? -10.213 -11.422 1.080 1.00 79.06 130 VAL A CA 1
ATOM 1009 C C . VAL A 1 130 ? -10.298 -10.870 -0.340 1.00 79.06 130 VAL A C 1
ATOM 1011 O O . VAL A 1 130 ? -9.432 -11.157 -1.160 1.00 79.06 130 VAL A O 1
ATOM 1014 N N . PHE A 1 131 ? -11.281 -10.017 -0.630 1.00 79.19 131 PHE A N 1
ATOM 1015 C CA . PHE A 1 131 ? -11.409 -9.395 -1.945 1.00 79.19 131 PHE A CA 1
ATOM 1016 C C . PHE A 1 131 ? -10.178 -8.560 -2.305 1.00 79.19 131 PHE A C 1
ATOM 1018 O O . PHE A 1 131 ? -9.617 -8.721 -3.388 1.00 79.19 131 PHE A O 1
ATOM 1025 N N . LYS A 1 132 ? -9.726 -7.692 -1.394 1.00 82.75 132 LYS A N 1
ATOM 1026 C CA . LYS A 1 132 ? -8.604 -6.788 -1.654 1.00 82.75 132 LYS A CA 1
ATOM 1027 C C . LYS A 1 132 ? -7.299 -7.553 -1.829 1.00 82.75 132 LYS A C 1
ATOM 1029 O O . LYS A 1 132 ? -6.581 -7.282 -2.780 1.00 82.75 132 LYS A O 1
ATOM 1034 N N . THR A 1 133 ? -7.031 -8.533 -0.967 1.00 81.38 133 THR A N 1
ATOM 1035 C CA . THR A 1 133 ? -5.839 -9.397 -1.051 1.00 81.38 133 THR A CA 1
ATOM 1036 C C . THR A 1 133 ? -5.822 -10.255 -2.309 1.00 81.38 133 THR A C 1
ATOM 1038 O O . THR A 1 133 ? -4.771 -10.372 -2.936 1.00 81.38 133 THR A O 1
ATOM 1041 N N . LEU A 1 134 ? -6.964 -10.812 -2.724 1.00 85.50 134 LEU A N 1
ATOM 1042 C CA . LEU A 1 134 ? -7.059 -11.534 -3.990 1.00 85.50 134 LEU A CA 1
ATOM 1043 C C . LEU A 1 134 ? -6.838 -10.590 -5.171 1.00 85.50 134 LEU A C 1
ATOM 1045 O O . LEU A 1 134 ? -5.990 -10.868 -6.010 1.00 85.50 134 LEU A O 1
ATOM 1049 N N . ALA A 1 135 ? -7.528 -9.450 -5.215 1.00 84.56 135 ALA A N 1
ATOM 1050 C CA . ALA A 1 135 ? -7.402 -8.495 -6.312 1.00 84.56 135 ALA A CA 1
ATOM 1051 C C . ALA A 1 135 ? -5.965 -7.966 -6.461 1.00 84.56 135 ALA A C 1
ATOM 1053 O O . ALA A 1 135 ? -5.411 -7.973 -7.563 1.00 84.56 135 ALA A O 1
ATOM 1054 N N . THR A 1 136 ? -5.330 -7.547 -5.362 1.00 85.19 136 THR A N 1
ATOM 1055 C CA . THR A 1 136 ? -3.956 -7.026 -5.393 1.00 85.19 136 THR A CA 1
ATOM 1056 C C . THR A 1 136 ? -2.937 -8.135 -5.621 1.00 85.19 136 THR A C 1
ATOM 1058 O O . THR A 1 136 ? -2.014 -7.951 -6.413 1.00 85.19 136 THR A O 1
ATOM 1061 N N . GLY A 1 137 ? -3.128 -9.310 -5.018 1.00 85.38 137 GLY A N 1
ATOM 1062 C CA . GLY A 1 137 ? -2.284 -10.483 -5.234 1.00 85.38 137 GLY A CA 1
ATOM 1063 C C . GLY A 1 137 ? -2.309 -10.959 -6.686 1.00 85.38 137 GLY A C 1
ATOM 1064 O O . GLY A 1 137 ? -1.252 -11.190 -7.272 1.00 85.38 137 GLY A O 1
ATOM 1065 N N . THR A 1 138 ? -3.491 -11.035 -7.304 1.00 86.12 138 THR A N 1
ATOM 1066 C CA . THR A 1 138 ? -3.629 -11.369 -8.727 1.00 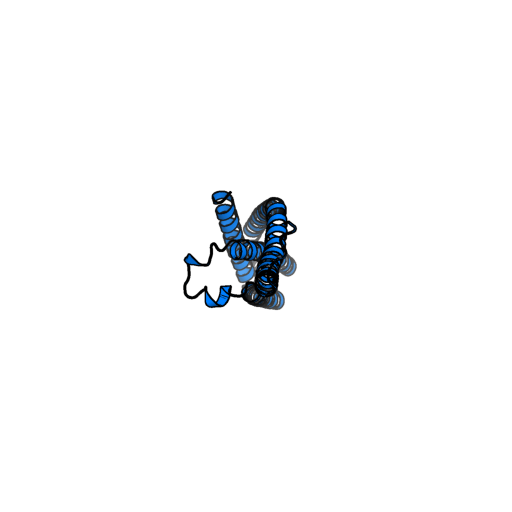86.12 138 THR A CA 1
ATOM 1067 C C . THR A 1 138 ? -2.974 -10.306 -9.606 1.00 86.12 138 THR A C 1
ATOM 1069 O O . THR A 1 138 ? -2.210 -10.660 -10.499 1.00 86.12 138 THR A O 1
ATOM 1072 N N . ALA A 1 139 ? -3.185 -9.015 -9.331 1.00 84.62 139 ALA A N 1
ATOM 1073 C CA . ALA A 1 139 ? -2.554 -7.939 -10.097 1.00 84.62 139 ALA A CA 1
ATOM 1074 C C . ALA A 1 139 ? -1.015 -7.992 -10.025 1.00 84.62 139 ALA A C 1
ATOM 1076 O O . ALA A 1 139 ? -0.343 -7.940 -11.058 1.00 84.62 139 ALA A O 1
ATOM 1077 N N . ILE A 1 140 ? -0.449 -8.159 -8.824 1.00 87.31 140 ILE A N 1
ATOM 1078 C CA . ILE A 1 140 ? 1.001 -8.297 -8.618 1.00 87.31 140 ILE A CA 1
ATOM 1079 C C . ILE A 1 140 ? 1.523 -9.562 -9.306 1.00 87.31 140 ILE A C 1
ATOM 1081 O O . ILE A 1 140 ? 2.542 -9.503 -9.991 1.00 87.31 140 ILE A O 1
ATOM 1085 N N . GLY A 1 141 ? 0.820 -10.690 -9.173 1.00 85.94 141 GLY A N 1
ATOM 1086 C CA . GLY A 1 141 ? 1.186 -11.958 -9.804 1.00 85.94 141 GLY A CA 1
ATOM 1087 C C . GLY A 1 141 ? 1.207 -11.872 -11.331 1.00 85.94 141 GLY A C 1
ATOM 1088 O O . GLY A 1 141 ? 2.181 -12.294 -11.957 1.00 85.94 141 GLY A O 1
ATOM 1089 N N . CYS A 1 142 ? 0.188 -11.255 -11.934 1.00 87.06 142 CYS A N 1
ATOM 1090 C CA . CYS A 1 142 ? 0.142 -11.000 -13.373 1.00 87.06 142 CYS A CA 1
ATOM 1091 C C . CYS A 1 142 ? 1.312 -10.118 -13.827 1.00 87.06 142 CYS A C 1
ATOM 1093 O O . CYS A 1 142 ? 2.006 -10.466 -14.783 1.00 87.06 142 CYS A O 1
ATOM 1095 N N . LEU A 1 143 ? 1.584 -9.013 -13.125 1.00 84.19 143 LEU A N 1
ATOM 1096 C CA . LEU A 1 143 ? 2.700 -8.122 -13.459 1.00 84.19 143 LEU A CA 1
ATOM 1097 C C . LEU A 1 143 ? 4.065 -8.795 -13.279 1.00 84.19 143 LEU A C 1
ATOM 1099 O O . LEU A 1 143 ? 4.965 -8.574 -14.087 1.00 84.19 143 LEU A O 1
ATOM 1103 N N . TYR A 1 144 ? 4.216 -9.644 -12.262 1.00 86.00 144 TYR A N 1
ATOM 1104 C CA . TYR A 1 144 ? 5.436 -10.413 -12.034 1.00 86.00 144 TYR A CA 1
ATOM 1105 C C . TYR A 1 144 ? 5.678 -11.435 -13.146 1.00 86.00 144 TYR A C 1
ATOM 1107 O O . TYR A 1 144 ? 6.805 -11.580 -13.614 1.00 86.00 144 TYR A O 1
ATOM 1115 N N . HIS A 1 145 ? 4.625 -12.116 -13.603 1.00 88.00 145 HIS A N 1
ATOM 1116 C CA . HIS A 1 145 ? 4.721 -13.048 -14.722 1.00 88.00 145 HIS A CA 1
ATOM 1117 C C . HIS A 1 145 ? 5.056 -12.326 -16.037 1.00 88.00 145 HIS A C 1
ATOM 1119 O O . HIS A 1 145 ? 5.843 -12.818 -16.838 1.00 88.00 145 HIS A O 1
ATOM 1125 N N . MET A 1 146 ? 4.515 -11.122 -16.236 1.00 83.56 146 MET A N 1
ATOM 1126 C CA . MET A 1 146 ? 4.743 -10.306 -17.432 1.00 83.56 146 MET A CA 1
ATOM 1127 C C . MET A 1 146 ? 5.986 -9.406 -17.352 1.00 83.56 146 MET A C 1
ATOM 1129 O O . MET A 1 146 ? 6.179 -8.580 -18.243 1.00 83.56 146 MET A O 1
ATOM 1133 N N . ARG A 1 147 ? 6.838 -9.551 -16.329 1.00 80.88 147 ARG A N 1
ATOM 1134 C CA . ARG A 1 147 ? 7.972 -8.647 -16.042 1.00 80.88 147 ARG A CA 1
ATOM 1135 C C . ARG A 1 147 ? 8.990 -8.481 -17.172 1.00 80.88 147 ARG A C 1
ATOM 1137 O O . ARG A 1 147 ? 9.755 -7.530 -17.141 1.00 80.88 147 ARG A O 1
ATOM 1144 N N . ASP A 1 148 ? 9.020 -9.402 -18.133 1.00 76.81 148 ASP A N 1
ATOM 1145 C CA . ASP A 1 148 ? 9.904 -9.339 -19.303 1.00 76.81 148 ASP A CA 1
ATOM 1146 C C . ASP A 1 148 ? 9.349 -8.433 -20.421 1.00 76.81 148 ASP A C 1
ATOM 1148 O O . ASP A 1 148 ? 10.005 -8.210 -21.437 1.00 76.81 148 ASP A O 1
ATOM 1152 N N . ARG A 1 149 ? 8.116 -7.924 -20.278 1.00 79.75 149 ARG A N 1
ATOM 1153 C CA . ARG A 1 149 ? 7.452 -7.077 -21.275 1.00 79.75 149 ARG A CA 1
ATOM 1154 C C . ARG A 1 149 ? 7.533 -5.601 -20.874 1.00 79.75 149 ARG A C 1
ATOM 1156 O O . ARG A 1 149 ? 7.147 -5.280 -19.752 1.00 79.75 149 ARG A O 1
ATOM 1163 N N . PRO A 1 150 ? 7.843 -4.672 -21.805 1.00 71.62 150 PRO A N 1
ATOM 1164 C CA . PRO A 1 150 ? 7.925 -3.228 -21.530 1.00 71.62 150 PRO A CA 1
ATOM 1165 C C . PRO A 1 150 ? 6.630 -2.652 -20.925 1.00 71.62 150 PRO A C 1
ATOM 1167 O O . PRO A 1 150 ? 6.667 -1.742 -20.099 1.00 71.62 150 PRO A O 1
ATOM 1170 N N . ILE A 1 151 ? 5.479 -3.236 -21.274 1.00 80.12 151 ILE A N 1
ATOM 1171 C CA . ILE A 1 151 ? 4.160 -2.860 -20.744 1.00 80.12 151 ILE A CA 1
ATOM 1172 C C . ILE A 1 151 ? 4.073 -3.084 -19.225 1.00 80.12 151 ILE A C 1
ATOM 1174 O O . ILE A 1 151 ? 3.489 -2.259 -18.524 1.00 80.12 151 ILE A O 1
ATOM 1178 N N . ALA A 1 152 ? 4.681 -4.151 -18.692 1.00 80.75 152 ALA A N 1
ATOM 1179 C CA . ALA A 1 152 ? 4.652 -4.441 -17.257 1.00 80.75 152 ALA A CA 1
ATOM 1180 C C . ALA A 1 152 ? 5.420 -3.390 -16.439 1.00 80.75 152 ALA A C 1
ATOM 1182 O O . ALA A 1 152 ? 5.026 -3.068 -15.319 1.00 80.75 152 ALA A O 1
ATOM 1183 N N . HIS A 1 153 ? 6.466 -2.784 -17.009 1.00 78.12 153 HIS A N 1
ATOM 1184 C CA . HIS A 1 153 ? 7.191 -1.680 -16.374 1.00 78.12 153 HIS A CA 1
ATOM 1185 C C . HIS A 1 153 ? 6.304 -0.440 -16.244 1.00 78.12 153 HIS A C 1
ATOM 1187 O O . HIS A 1 153 ? 6.193 0.129 -15.164 1.00 78.12 153 HIS A O 1
ATOM 1193 N N . ILE A 1 154 ? 5.614 -0.057 -17.323 1.00 83.00 154 ILE A N 1
ATOM 1194 C CA . ILE A 1 154 ? 4.704 1.098 -17.321 1.00 83.00 154 ILE A CA 1
ATOM 1195 C C . ILE A 1 154 ? 3.543 0.859 -16.347 1.00 83.00 154 ILE A C 1
ATOM 1197 O O . ILE A 1 154 ? 3.215 1.730 -15.543 1.00 83.00 154 ILE A O 1
ATOM 1201 N N . ALA A 1 155 ? 2.950 -0.336 -16.376 1.00 84.81 155 ALA A N 1
ATOM 1202 C CA . ALA A 1 155 ? 1.841 -0.692 -15.498 1.00 84.81 155 ALA A CA 1
ATOM 1203 C C . ALA A 1 155 ? 2.251 -0.745 -14.016 1.00 84.81 155 ALA A C 1
ATOM 1205 O O . ALA A 1 155 ? 1.532 -0.225 -13.163 1.00 84.81 155 ALA A O 1
ATOM 1206 N N . SER A 1 156 ? 3.413 -1.325 -13.693 1.00 83.94 156 SER A N 1
ATOM 1207 C CA . SER A 1 156 ? 3.933 -1.359 -12.317 1.00 83.94 156 SER A CA 1
ATOM 1208 C C . SER A 1 156 ? 4.305 0.034 -11.802 1.00 83.94 156 SER A C 1
ATOM 1210 O O . SER A 1 156 ? 4.037 0.337 -10.641 1.00 83.94 156 SER A O 1
ATOM 1212 N N . TRP A 1 157 ? 4.823 0.912 -12.667 1.00 87.00 157 TRP A N 1
ATOM 1213 C CA . TRP A 1 157 ? 5.086 2.314 -12.340 1.00 87.00 157 TRP A CA 1
ATOM 1214 C C . TRP A 1 157 ? 3.796 3.067 -11.994 1.00 87.00 157 TRP A C 1
ATOM 1216 O O . TRP A 1 157 ? 3.702 3.659 -10.920 1.00 87.00 157 TRP A O 1
ATOM 1226 N N . TRP A 1 158 ? 2.766 2.977 -12.843 1.00 88.00 158 TRP A N 1
ATOM 1227 C CA . TRP A 1 158 ? 1.463 3.593 -12.563 1.00 88.00 158 TRP A CA 1
ATOM 1228 C C . TRP A 1 158 ? 0.810 3.019 -11.306 1.00 88.00 158 TRP A C 1
ATOM 1230 O O . TRP A 1 158 ? 0.260 3.769 -10.503 1.00 88.00 158 TRP A O 1
ATOM 1240 N N . SER A 1 159 ? 0.918 1.707 -11.096 1.00 84.44 159 SER A N 1
ATOM 1241 C CA . SER A 1 159 ? 0.407 1.052 -9.886 1.00 84.44 159 SER A CA 1
ATOM 1242 C C . SER A 1 159 ? 1.100 1.583 -8.628 1.00 84.44 159 SER A C 1
ATOM 1244 O O . SER A 1 159 ? 0.436 1.896 -7.641 1.00 84.44 159 SER A O 1
ATOM 1246 N N . CYS A 1 160 ? 2.425 1.744 -8.673 1.00 86.25 160 CYS A N 1
ATOM 1247 C CA . CYS A 1 160 ? 3.205 2.326 -7.584 1.00 86.25 160 CYS A CA 1
ATOM 1248 C C . CYS A 1 160 ? 2.797 3.782 -7.310 1.00 86.25 160 CYS A C 1
ATOM 1250 O O . CYS A 1 160 ? 2.583 4.148 -6.154 1.00 86.25 160 CYS A O 1
ATOM 1252 N N . LEU A 1 161 ? 2.605 4.593 -8.357 1.00 86.44 161 LEU A N 1
ATOM 1253 C CA . LEU A 1 161 ? 2.137 5.977 -8.235 1.00 86.44 161 LEU A CA 1
ATOM 1254 C C . LEU A 1 161 ? 0.774 6.043 -7.538 1.00 86.44 161 LEU A C 1
ATOM 1256 O O . LEU A 1 161 ? 0.620 6.771 -6.557 1.00 86.44 161 LEU A O 1
ATOM 1260 N N . VAL A 1 162 ? -0.207 5.272 -8.017 1.00 86.94 162 VAL A N 1
ATOM 1261 C CA . VAL A 1 162 ? -1.571 5.275 -7.468 1.00 86.94 162 VAL A CA 1
ATOM 1262 C C . VAL A 1 162 ? -1.570 4.856 -6.001 1.00 86.94 162 VAL A C 1
ATOM 1264 O O . VAL A 1 162 ? -2.179 5.537 -5.178 1.00 86.94 162 VAL A O 1
ATOM 1267 N N . LEU A 1 163 ? -0.853 3.786 -5.648 1.00 84.44 163 LEU A N 1
ATOM 1268 C CA . LEU A 1 163 ? -0.763 3.340 -4.257 1.00 84.44 163 LEU A CA 1
ATOM 1269 C C . LEU A 1 163 ? -0.063 4.365 -3.366 1.00 84.44 163 LEU A C 1
ATOM 1271 O O . LEU A 1 163 ? -0.526 4.611 -2.259 1.00 84.44 163 LEU A O 1
ATOM 1275 N N . THR A 1 164 ? 0.985 5.022 -3.861 1.00 86.00 164 THR A N 1
ATOM 1276 C CA . THR A 1 164 ? 1.667 6.094 -3.122 1.00 86.00 164 THR A CA 1
ATOM 1277 C C . THR A 1 164 ? 0.704 7.244 -2.810 1.00 86.00 164 THR A C 1
ATOM 1279 O O . THR A 1 164 ? 0.652 7.711 -1.672 1.00 86.00 164 THR A O 1
ATOM 1282 N N . LEU A 1 165 ? -0.112 7.668 -3.785 1.00 87.19 165 LEU A N 1
ATOM 1283 C CA . LEU A 1 165 ? -1.126 8.712 -3.589 1.00 87.19 165 LEU A CA 1
ATOM 1284 C C . LEU A 1 165 ? -2.235 8.283 -2.621 1.00 87.19 165 LEU A C 1
ATOM 1286 O O . LEU A 1 165 ? -2.667 9.085 -1.794 1.00 87.19 165 LEU A O 1
ATOM 1290 N N . LEU A 1 166 ? -2.695 7.032 -2.703 1.00 84.06 166 LEU A N 1
ATOM 1291 C CA . LEU A 1 166 ? -3.703 6.499 -1.785 1.00 84.06 166 LEU A CA 1
ATOM 1292 C C . LEU A 1 166 ? -3.181 6.444 -0.348 1.00 84.06 166 LEU A C 1
ATOM 1294 O O . LEU A 1 166 ? -3.866 6.903 0.564 1.00 84.06 166 LEU A O 1
ATOM 1298 N N . THR A 1 167 ? -1.957 5.954 -0.140 1.00 84.25 167 THR A N 1
ATOM 1299 C CA . THR A 1 167 ? -1.326 5.948 1.184 1.00 84.25 167 THR A CA 1
ATOM 1300 C C . THR A 1 167 ? -1.136 7.372 1.708 1.00 84.25 167 THR A C 1
ATOM 1302 O O . THR A 1 167 ? -1.455 7.639 2.864 1.00 84.25 167 THR A O 1
ATOM 1305 N N . ALA A 1 168 ? -0.706 8.317 0.864 1.00 84.38 168 ALA A N 1
ATOM 1306 C CA . ALA A 1 168 ? -0.605 9.725 1.247 1.00 84.38 168 ALA A CA 1
ATOM 1307 C C . ALA A 1 168 ? -1.966 10.310 1.667 1.00 84.38 168 ALA A C 1
ATOM 1309 O O . ALA A 1 168 ? -2.064 10.951 2.711 1.00 84.38 168 ALA A O 1
ATOM 1310 N N . ARG A 1 169 ? -3.036 10.028 0.910 1.00 85.44 169 ARG A N 1
ATOM 1311 C CA . ARG A 1 169 ? -4.405 10.442 1.256 1.00 85.44 169 ARG A CA 1
ATOM 1312 C C . ARG A 1 169 ? -4.835 9.902 2.620 1.00 85.44 169 ARG A C 1
ATOM 1314 O O . ARG A 1 169 ? -5.423 10.644 3.405 1.00 85.44 169 ARG A O 1
ATOM 1321 N N . TRP A 1 170 ? -4.551 8.633 2.906 1.00 81.56 170 TRP A N 1
ATOM 1322 C CA . TRP A 1 170 ? -4.851 8.028 4.205 1.00 81.56 170 TRP A CA 1
ATOM 1323 C C . TRP A 1 170 ? -4.079 8.675 5.351 1.00 81.56 170 TRP A C 1
ATOM 1325 O O . TRP A 1 170 ? -4.663 8.923 6.404 1.00 81.56 170 TRP A O 1
ATOM 1335 N N . LEU A 1 171 ? -2.799 8.994 5.147 1.00 81.94 171 LEU A N 1
ATOM 1336 C CA . LEU A 1 171 ? -1.999 9.719 6.135 1.00 81.94 171 LEU A CA 1
ATOM 1337 C C . LEU A 1 171 ? -2.595 11.099 6.432 1.00 81.94 171 LEU A C 1
ATOM 1339 O O . LEU A 1 171 ? -2.709 11.471 7.597 1.00 81.94 171 LEU A O 1
ATOM 1343 N N . THR A 1 172 ? -3.041 11.831 5.405 1.00 81.25 172 THR A N 1
ATOM 1344 C CA . THR A 1 172 ? -3.727 13.117 5.593 1.00 81.25 172 THR A CA 1
ATOM 1345 C C . THR A 1 172 ? -5.034 12.953 6.364 1.00 81.25 172 THR A C 1
ATOM 1347 O O . THR A 1 172 ? -5.285 13.708 7.296 1.00 81.25 172 THR A O 1
ATOM 1350 N N . PHE A 1 173 ? -5.848 11.952 6.019 1.00 76.31 173 PHE A N 1
ATOM 1351 C CA . PHE A 1 173 ? -7.106 11.684 6.718 1.00 76.31 173 PHE A CA 1
ATOM 1352 C C . PHE A 1 173 ? -6.879 11.343 8.196 1.00 76.31 173 PHE A C 1
ATOM 1354 O O . PHE A 1 173 ? -7.561 11.879 9.061 1.00 76.31 173 PHE A O 1
ATOM 1361 N N . HIS A 1 174 ? -5.877 10.514 8.497 1.00 71.31 174 HIS A N 1
ATOM 1362 C CA . HIS A 1 174 ? -5.518 10.186 9.874 1.00 71.31 174 HIS A CA 1
ATOM 1363 C C . HIS A 1 174 ? -4.998 11.411 10.638 1.00 71.31 174 HIS A C 1
ATOM 1365 O O . HIS A 1 174 ? -5.392 11.629 11.775 1.00 71.31 174 HIS A O 1
ATOM 1371 N N . 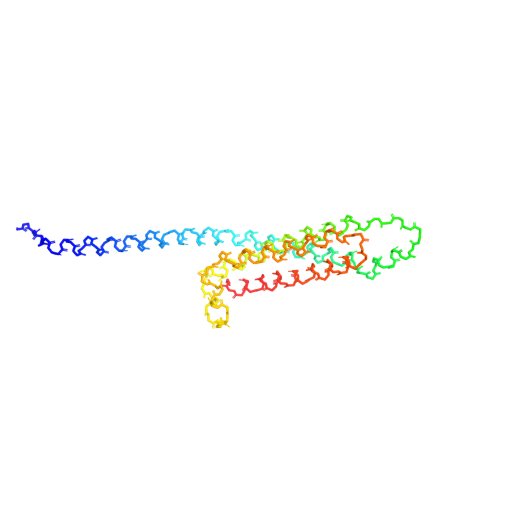SER A 1 175 ? -4.189 12.259 9.996 1.00 69.88 175 SER A N 1
ATOM 1372 C CA . SER A 1 175 ? -3.703 13.510 10.593 1.00 69.88 175 SER A CA 1
ATOM 1373 C C . SER A 1 175 ? -4.803 14.541 10.857 1.00 69.88 175 SER A C 1
ATOM 1375 O O . SER A 1 175 ? -4.579 15.435 11.663 1.00 69.88 175 SER A O 1
ATOM 1377 N N . MET A 1 176 ? -5.938 14.477 10.154 1.00 65.50 176 MET A N 1
ATOM 1378 C CA . MET A 1 176 ? -7.082 15.371 10.376 1.00 65.50 176 MET A CA 1
ATOM 1379 C C . MET A 1 176 ? -8.032 14.873 11.474 1.00 65.50 176 MET A C 1
ATOM 1381 O O . MET A 1 176 ? -8.833 15.659 11.970 1.00 65.50 176 MET A O 1
ATOM 1385 N N . LEU A 1 177 ? -7.994 13.577 11.802 1.00 56.00 177 LEU A N 1
ATOM 1386 C CA . LEU A 1 177 ? -8.874 12.944 12.792 1.00 56.00 177 LEU A CA 1
ATOM 1387 C C . LEU A 1 177 ? -8.223 12.745 14.170 1.00 56.00 177 LEU A C 1
ATOM 1389 O O . LEU A 1 177 ? -8.929 12.369 15.105 1.00 56.00 177 LEU A O 1
ATOM 1393 N N . VAL A 1 178 ? -6.908 12.960 14.276 1.00 51.47 178 VAL A N 1
ATOM 1394 C CA . VAL A 1 178 ? -6.157 13.031 15.542 1.00 51.47 178 VAL A CA 1
ATOM 1395 C C . VAL A 1 178 ? -6.189 14.449 16.096 1.00 51.47 178 VAL A C 1
ATOM 1397 O O . VAL A 1 178 ? -6.060 15.395 15.287 1.00 51.47 178 VAL A O 1
#

Secondary structure (DSSP, 8-state):
------HHHHHHHHHHHHHHHHHHHHHHHHHHHHHHHHHHHHHHHHHHHHHHHHHHHHHHHT-HHHHHHHHT-TT-----HHHHHHHHHHHHHHHHHHHHHHHHHHHTTTTTTT-TTTHHHHS-HHHHHHHHHHHHHHHHHHHHHTTTSHHHHHHHHHHHHHHHHHHHHHHHHHHHH-

Foldseek 3Di:
DDDDDDPVVVVVVVVVVVVVVVVVVVVVVLVVVLVVLVVVVVVLLVVLVVLLVVLVVLLVVDDLVVVVVQVPDPVDPDDCLVSLVVLLVSLVVLLVSLLSLLVSCLSVCVPVPDDPVCNVVSVDSVSVVVVSCVVSVVVSVVLNVCVVPSVSSVVSSVSSVVSSVSSVVSSVVVVVVD

pLDDT: mean 76.18, std 11.18, range [44.78, 91.75]

Sequence (178 aa):
SSFQPTEEFRTQAEQRIGTINSVSVANDSKVSANLLAERLAYPMTMFAMVLVVYAFGHLMSYSPNQLQLRAANPDFDFDLRPVVSRTLTIVALLSIADLIWTLVASQQGSMRELNPLGSQLIDNPVYLIVFKTLATGTAIGCLYHMRDRPIAHIASWWSCLVLTLLTARWLTFHSMLV